Protein AF-A0A2K4JWC3-F1 (afdb_monomer_lite)

Secondary structure (DSSP, 8-state):
-------S-HHHHHHHHHHHHHHHHHGGG-EEEEE--TT--TT-EEE--S-SSGGGSSEEEEEEEEEEEE-S-SSTT---TT---TTS--SEEEEEEEEEES--

Radius of gyration: 22.37 Å; chains: 1; bounding box: 40×39×70 Å

Sequence (104 aa):
YRYPLLLGNEKRGDHLARQALERHRSDYELGEGESDQPRLRCGHLFGLTDHPREKCNDLWLLLSVSHDGRQPNVLEEAVTPDVKAADGFTQGYRNTFRVIPAQV

Foldseek 3Di:
DDDDDPCVDPPVVVVVVVVVVVVVVQVVAKDKDKDQDPPDDAQDKDADPDDPDVVNRAIKGWHDKDKDAADQPPDVPDDPPPPCDPVNCHGGIMMMTMITGPPD

Structure (mmCIF, N/CA/C/O backbone):
data_AF-A0A2K4JWC3-F1
#
_entry.id   AF-A0A2K4JWC3-F1
#
loop_
_atom_site.group_PDB
_atom_site.id
_atom_site.type_symbol
_atom_site.label_atom_id
_atom_site.label_alt_id
_atom_site.label_comp_id
_atom_site.label_asym_id
_atom_site.label_entity_id
_atom_site.label_seq_id
_atom_site.pdbx_PDB_ins_code
_atom_site.Cartn_x
_atom_site.Cartn_y
_atom_site.Cartn_z
_atom_site.occupancy
_atom_site.B_iso_or_equiv
_atom_site.auth_seq_id
_atom_site.auth_comp_id
_atom_site.auth_asym_id
_atom_site.auth_atom_id
_atom_site.pdbx_PDB_model_num
ATOM 1 N N . TYR A 1 1 ? 0.879 10.173 39.346 1.00 44.53 1 TYR A N 1
ATOM 2 C CA . TYR A 1 1 ? -0.195 10.897 40.055 1.00 44.53 1 TYR A CA 1
ATOM 3 C C . TYR A 1 1 ? -0.128 12.369 39.659 1.00 44.53 1 TYR A C 1
ATOM 5 O O . TYR A 1 1 ? 0.913 12.980 39.872 1.00 44.53 1 TYR A O 1
ATOM 13 N N . ARG A 1 2 ? -1.163 12.928 39.017 1.00 35.47 2 ARG A N 1
ATOM 14 C CA . ARG A 1 2 ? -1.304 14.377 38.778 1.00 35.47 2 ARG A CA 1
ATOM 15 C C . ARG A 1 2 ? -2.799 14.721 38.839 1.00 35.47 2 ARG A C 1
ATOM 17 O O . ARG A 1 2 ? -3.592 14.113 38.131 1.00 35.47 2 ARG A O 1
ATOM 24 N N . TYR A 1 3 ? -3.145 15.641 39.733 1.00 33.69 3 TYR A N 1
ATOM 25 C CA . TYR A 1 3 ? -4.489 16.097 40.114 1.00 33.69 3 TYR A CA 1
ATOM 26 C C . TYR A 1 3 ? -4.412 17.627 40.300 1.00 33.69 3 TYR A C 1
ATOM 28 O O . TYR A 1 3 ? -3.361 18.077 40.760 1.00 33.69 3 TYR A O 1
ATOM 36 N N . PRO A 1 4 ? -5.454 18.440 40.039 1.00 59.41 4 PRO A N 1
ATOM 37 C CA . PRO A 1 4 ? -6.577 18.278 39.119 1.00 59.41 4 PRO A CA 1
ATOM 38 C C . PRO A 1 4 ? -6.436 19.243 37.921 1.00 59.41 4 PRO A C 1
ATOM 40 O O . PRO A 1 4 ? -6.169 20.432 38.096 1.00 59.41 4 PRO A O 1
ATOM 43 N N . LEU A 1 5 ? -6.653 18.774 36.688 1.00 47.59 5 LEU A N 1
ATOM 44 C CA . LEU A 1 5 ? -7.002 19.718 35.627 1.00 47.59 5 LEU A CA 1
ATOM 45 C C . LEU A 1 5 ? -8.468 20.089 35.813 1.00 47.59 5 LEU A C 1
ATOM 47 O O . LEU A 1 5 ? -9.330 19.215 35.888 1.00 47.59 5 LEU A O 1
ATOM 51 N N . LEU A 1 6 ? -8.722 21.392 35.853 1.00 50.81 6 LEU A N 1
ATOM 52 C CA . LEU A 1 6 ? -10.035 22.009 35.749 1.00 50.81 6 LEU A CA 1
ATOM 53 C C . LEU A 1 6 ? -10.603 21.726 34.341 1.00 50.81 6 LEU A C 1
ATOM 55 O O . LEU A 1 6 ? -10.678 22.599 33.478 1.00 50.81 6 LEU A O 1
ATOM 59 N N . LEU A 1 7 ? -10.931 20.464 34.063 1.00 51.94 7 LEU A N 1
ATOM 60 C CA . LEU A 1 7 ? -11.633 20.042 32.861 1.00 51.94 7 LEU A CA 1
ATOM 61 C C . LEU A 1 7 ? -13.081 20.492 33.023 1.00 51.94 7 LEU A C 1
ATOM 63 O O . LEU A 1 7 ? -13.956 19.713 33.378 1.00 51.94 7 LEU A O 1
ATOM 67 N N . GLY A 1 8 ? -13.347 21.764 32.732 1.00 49.59 8 GLY A N 1
ATOM 68 C CA . GLY A 1 8 ? -14.701 22.313 32.633 1.00 49.59 8 GLY 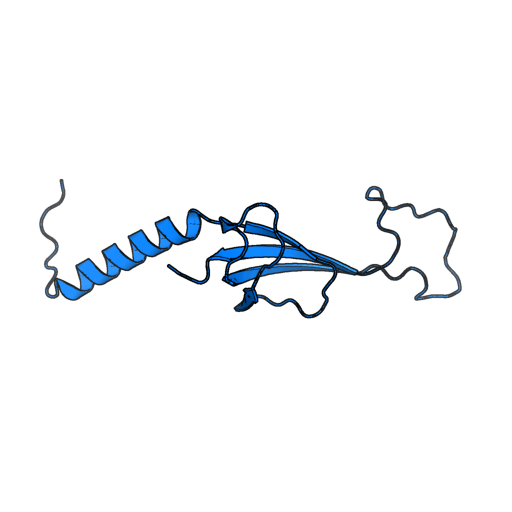A CA 1
ATOM 69 C C . GLY A 1 8 ? -15.537 21.704 31.498 1.00 49.59 8 GLY A C 1
ATOM 70 O O . GLY A 1 8 ? -16.444 22.361 31.015 1.00 49.59 8 GLY A O 1
ATOM 71 N N . ASN A 1 9 ? -15.201 20.505 31.013 1.00 58.44 9 ASN A N 1
ATOM 72 C CA . ASN A 1 9 ? -15.917 19.740 30.002 1.00 58.44 9 ASN A CA 1
ATOM 73 C C . ASN A 1 9 ? -15.374 18.296 29.995 1.00 58.44 9 ASN A C 1
ATOM 75 O O . ASN A 1 9 ? -14.484 17.994 29.200 1.00 58.44 9 ASN A O 1
ATOM 79 N N . GLU A 1 10 ? -15.910 17.400 30.834 1.00 59.41 10 GLU A N 1
ATOM 80 C CA . GLU A 1 10 ? -15.684 15.933 30.763 1.00 59.41 10 GLU A CA 1
ATOM 81 C C . GLU A 1 10 ? -15.696 15.425 29.313 1.00 59.41 10 GLU A C 1
ATOM 83 O O . GLU A 1 10 ? -14.789 14.724 28.871 1.00 59.41 10 GLU A O 1
ATOM 88 N N . LYS A 1 11 ? -16.649 15.931 28.519 1.00 62.03 11 LYS A N 1
ATOM 89 C CA . LYS A 1 11 ? -16.813 15.628 27.091 1.00 62.03 11 LYS A CA 1
ATOM 90 C C . LYS A 1 11 ? -15.549 15.853 26.250 1.00 62.03 11 LYS A C 1
ATOM 92 O O . LYS A 1 11 ? -15.328 15.127 25.287 1.00 62.03 11 LYS A O 1
ATOM 97 N N . ARG A 1 12 ? -14.721 16.855 26.577 1.00 60.94 12 ARG A N 1
ATOM 98 C CA . ARG A 1 12 ? -13.455 17.126 25.867 1.00 60.94 12 ARG A CA 1
ATOM 99 C C . ARG A 1 12 ? -12.340 16.175 26.300 1.00 60.94 12 ARG A C 1
ATOM 101 O O . ARG A 1 12 ? -11.551 15.777 25.450 1.00 60.94 12 ARG A O 1
ATOM 108 N N . GLY A 1 13 ? -12.286 15.809 27.582 1.00 63.59 13 GLY A N 1
ATOM 109 C CA . GLY A 1 13 ? -11.329 14.823 28.094 1.00 63.59 13 GLY A CA 1
ATOM 110 C C . GLY A 1 13 ? -11.559 13.445 27.476 1.00 63.59 13 GLY A C 1
ATOM 111 O O . GLY A 1 13 ? -10.623 12.847 26.949 1.00 63.59 13 GLY A O 1
ATOM 112 N N . ASP A 1 14 ? -12.821 13.014 27.425 1.00 66.44 14 ASP A N 1
ATOM 113 C CA . ASP A 1 14 ? -13.218 11.751 26.798 1.00 66.44 14 ASP A CA 1
ATOM 114 C C . ASP A 1 14 ? -12.927 11.730 25.299 1.00 66.44 14 ASP A C 1
ATOM 116 O O . ASP A 1 14 ? -12.454 10.725 24.773 1.00 66.44 14 ASP A O 1
ATOM 120 N N . HIS A 1 15 ? -13.170 12.839 24.596 1.00 69.00 15 HIS A N 1
ATOM 121 C CA . HIS A 1 15 ? -12.903 12.916 23.162 1.00 69.00 15 HIS A CA 1
ATOM 122 C C . HIS A 1 15 ? -11.403 12.822 22.852 1.00 69.00 15 HIS A C 1
ATOM 124 O O . HIS A 1 15 ? -11.009 12.107 21.935 1.00 69.00 15 HIS A O 1
ATOM 130 N N . LEU A 1 16 ? -10.554 13.481 23.648 1.00 70.12 16 LEU A N 1
ATOM 131 C CA . LEU A 1 16 ? -9.099 13.390 23.502 1.00 70.12 16 LEU A CA 1
ATOM 132 C C . LEU A 1 16 ? -8.570 11.996 23.863 1.00 70.12 16 LEU A C 1
ATOM 134 O O . LEU A 1 16 ? -7.699 11.481 23.165 1.00 70.12 16 LEU A O 1
ATOM 138 N N . ALA A 1 17 ? -9.108 11.369 24.915 1.00 70.25 17 ALA A N 1
ATOM 139 C CA . ALA A 1 17 ? -8.746 10.006 25.299 1.00 70.25 17 ALA A CA 1
ATOM 140 C C . ALA A 1 17 ? -9.167 8.981 24.233 1.00 70.25 17 ALA A C 1
ATOM 142 O O . ALA A 1 17 ? -8.378 8.100 23.892 1.00 70.25 17 ALA A O 1
ATOM 143 N N . ARG A 1 18 ? -10.365 9.129 23.649 1.00 69.25 18 ARG A N 1
ATOM 144 C CA . ARG A 1 18 ? -10.828 8.308 22.518 1.00 69.25 18 ARG A CA 1
ATOM 145 C C . ARG A 1 18 ? -9.960 8.500 21.287 1.00 69.25 18 ARG A C 1
ATOM 147 O O . ARG A 1 18 ? -9.476 7.513 20.757 1.00 69.25 18 ARG A O 1
ATOM 154 N N . GLN A 1 19 ? -9.666 9.740 20.902 1.00 70.00 19 GLN A N 1
ATOM 155 C CA . GLN A 1 19 ? -8.805 10.018 19.753 1.00 70.00 19 GLN A CA 1
ATOM 156 C C . GLN A 1 19 ? -7.383 9.462 19.946 1.00 70.00 19 GLN A C 1
ATOM 158 O O . GLN A 1 19 ? -6.757 9.003 18.993 1.00 70.00 19 GLN A O 1
ATOM 163 N N . ALA A 1 20 ? -6.853 9.487 21.174 1.00 67.00 20 ALA A N 1
ATOM 164 C CA . ALA A 1 20 ? -5.566 8.870 21.489 1.00 67.00 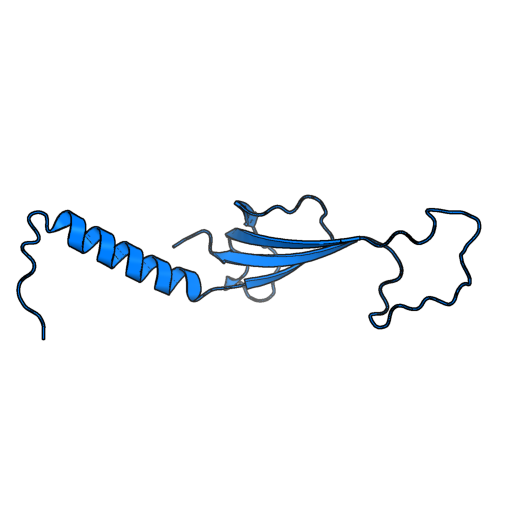20 ALA A CA 1
ATOM 165 C C . ALA A 1 20 ? -5.617 7.335 21.382 1.00 67.00 20 ALA A C 1
ATOM 167 O O . ALA A 1 20 ? -4.690 6.732 20.844 1.00 67.00 20 ALA A O 1
ATOM 168 N N . LEU A 1 21 ? -6.704 6.711 21.849 1.00 65.75 21 LEU A N 1
ATOM 169 C CA . LEU A 1 21 ? -6.910 5.265 21.756 1.00 65.75 21 LEU A CA 1
ATOM 170 C C . LEU A 1 21 ? -7.128 4.806 20.304 1.00 65.75 21 LEU A C 1
ATOM 172 O O . LEU A 1 21 ? -6.580 3.787 19.901 1.00 65.75 21 LEU A O 1
ATOM 176 N N . GLU A 1 22 ? -7.898 5.566 19.524 1.00 6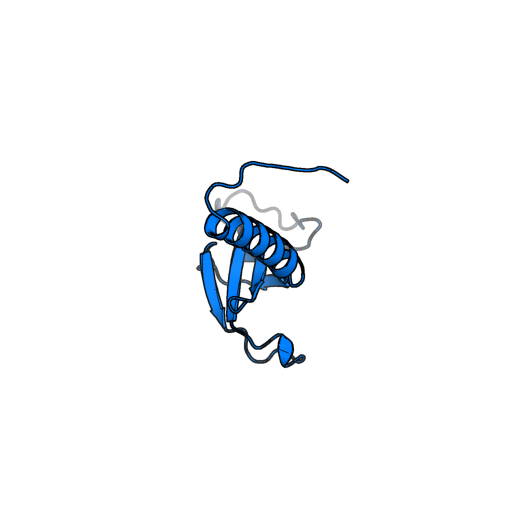4.81 22 GLU A N 1
ATOM 177 C CA . GLU A 1 22 ? -8.135 5.335 18.096 1.00 64.81 22 GLU A CA 1
ATOM 178 C C . GLU A 1 22 ? -6.828 5.433 17.307 1.00 64.81 22 GLU A C 1
ATOM 180 O O . GLU A 1 22 ? -6.516 4.507 16.570 1.00 64.81 22 GLU A O 1
ATOM 185 N N . ARG A 1 23 ? -5.994 6.462 17.543 1.00 62.84 23 ARG A N 1
ATOM 186 C CA . ARG A 1 23 ? -4.651 6.550 16.933 1.00 62.84 23 ARG A CA 1
ATOM 187 C C . ARG A 1 23 ? -3.789 5.330 17.256 1.00 62.84 23 ARG A C 1
ATOM 189 O O . ARG A 1 23 ? -3.211 4.741 16.355 1.00 62.84 23 ARG A O 1
ATOM 196 N N . HIS A 1 24 ? -3.756 4.915 18.522 1.00 61.25 24 HIS A N 1
ATOM 197 C CA . HIS A 1 24 ? -2.984 3.742 18.936 1.00 61.25 24 HIS A CA 1
ATOM 198 C C . HIS A 1 24 ? -3.529 2.427 18.341 1.00 61.25 24 HIS A C 1
ATOM 200 O O . HIS A 1 24 ? -2.779 1.466 18.185 1.00 61.25 24 HIS A O 1
ATOM 206 N N . ARG A 1 25 ? -4.831 2.341 18.035 1.00 60.62 25 ARG A N 1
ATOM 207 C CA . ARG A 1 25 ? -5.445 1.158 17.405 1.00 60.62 25 ARG A CA 1
ATOM 208 C C . ARG A 1 25 ? -5.276 1.142 15.888 1.00 60.62 25 ARG A C 1
ATOM 210 O O . ARG A 1 25 ? -5.016 0.076 15.347 1.00 60.62 25 ARG A O 1
ATOM 217 N N . SER A 1 26 ? -5.366 2.287 15.213 1.00 53.25 26 SER A N 1
ATOM 218 C CA . SER A 1 26 ? -5.112 2.376 13.769 1.00 53.25 26 SER A CA 1
ATOM 219 C C . SER A 1 26 ? -3.665 2.028 13.408 1.00 53.25 26 SER A C 1
ATOM 221 O O . SER A 1 26 ? -3.434 1.458 12.348 1.00 53.25 26 SER A O 1
ATOM 223 N N . ASP A 1 27 ? -2.708 2.282 14.306 1.00 57.28 27 ASP A N 1
ATOM 224 C CA . ASP A 1 27 ? -1.312 1.852 14.134 1.00 57.28 27 ASP A CA 1
ATOM 225 C C . ASP A 1 27 ? -1.126 0.320 14.229 1.00 57.28 27 ASP A C 1
ATOM 227 O O . ASP A 1 27 ? -0.079 -0.197 13.842 1.00 57.28 27 ASP A O 1
ATOM 231 N N . TYR A 1 28 ? -2.113 -0.427 14.743 1.00 57.34 28 TYR A N 1
ATOM 232 C CA . TYR A 1 28 ? -1.961 -1.858 15.039 1.00 57.34 28 TYR A CA 1
ATOM 233 C C . TYR A 1 28 ? -2.153 -2.783 13.829 1.00 57.34 28 TYR A C 1
ATOM 235 O O . TYR A 1 28 ? -1.722 -3.934 13.878 1.00 57.34 28 TYR A O 1
ATOM 243 N N . GLU A 1 29 ? -2.752 -2.301 12.738 1.00 69.31 29 GLU A N 1
ATOM 244 C CA . GLU A 1 29 ? -2.993 -3.093 11.525 1.00 69.31 29 GLU A CA 1
ATOM 245 C C . GLU A 1 29 ? -2.494 -2.352 10.278 1.00 69.31 29 GLU A C 1
ATOM 247 O O . GLU A 1 29 ? -3.236 -2.060 9.349 1.00 69.31 29 GLU A O 1
ATOM 252 N N . LEU A 1 30 ? -1.201 -2.027 10.245 1.00 80.69 30 LEU A N 1
ATOM 253 C CA . LEU A 1 30 ? -0.574 -1.531 9.021 1.00 80.69 30 LEU A CA 1
ATOM 254 C C . LEU A 1 30 ? -0.373 -2.689 8.030 1.00 80.69 30 LEU A C 1
ATOM 256 O O . LEU A 1 30 ? 0.318 -3.662 8.332 1.00 80.69 30 LEU A O 1
ATOM 260 N N . GLY A 1 31 ? -0.955 -2.569 6.839 1.00 85.44 31 GLY A N 1
ATOM 261 C CA . GLY A 1 31 ? -0.683 -3.439 5.700 1.00 85.44 31 GLY A CA 1
ATOM 262 C C . GLY A 1 31 ? 0.279 -2.776 4.716 1.00 85.44 31 GLY A C 1
ATOM 263 O O . GLY A 1 31 ? 0.201 -1.573 4.466 1.00 85.44 31 GLY A O 1
ATOM 264 N N . GLU A 1 32 ? 1.175 -3.561 4.129 1.00 88.56 32 GLU A N 1
ATOM 265 C CA . GLU A 1 32 ? 2.027 -3.144 3.012 1.00 88.56 32 GLU A CA 1
ATOM 266 C C . GLU A 1 32 ? 1.782 -4.078 1.824 1.00 88.56 32 GLU A C 1
ATOM 268 O O . GLU A 1 32 ? 1.503 -5.265 2.011 1.00 88.56 32 GLU A O 1
ATOM 273 N N . GLY A 1 33 ? 1.858 -3.548 0.605 1.00 88.44 33 GLY A N 1
ATOM 274 C CA . GLY A 1 33 ? 1.636 -4.325 -0.609 1.00 88.44 33 GLY A CA 1
ATOM 275 C C . GLY A 1 33 ? 2.284 -3.705 -1.839 1.00 88.44 33 GLY A C 1
ATOM 276 O O . GLY A 1 33 ? 2.691 -2.543 -1.834 1.00 88.44 33 GLY A O 1
ATOM 277 N N . GLU A 1 34 ? 2.366 -4.497 -2.902 1.00 89.50 34 GLU A N 1
ATOM 278 C CA . GLU A 1 34 ? 2.858 -4.070 -4.210 1.00 89.50 34 GLU A CA 1
ATOM 279 C C . GLU A 1 34 ? 1.735 -4.186 -5.242 1.00 89.50 34 GLU A C 1
ATOM 281 O O . GLU A 1 34 ? 0.908 -5.098 -5.175 1.00 89.50 34 GLU A O 1
ATOM 286 N N . SER A 1 35 ? 1.674 -3.256 -6.191 1.00 87.12 35 SER A N 1
ATOM 287 C CA . SER A 1 35 ? 0.720 -3.310 -7.299 1.00 87.12 35 SER A CA 1
ATOM 288 C C . SER A 1 35 ? 1.307 -2.683 -8.559 1.00 87.12 35 SER A C 1
ATOM 290 O O . SER A 1 35 ? 2.197 -1.844 -8.527 1.00 87.12 35 SER A O 1
ATOM 292 N N . ASP A 1 36 ? 0.798 -3.086 -9.709 1.00 87.31 36 ASP A N 1
ATOM 293 C CA . ASP A 1 36 ? 1.077 -2.508 -11.019 1.00 87.31 36 ASP A CA 1
ATOM 294 C C . ASP A 1 36 ? -0.002 -1.501 -11.452 1.00 87.31 36 ASP A C 1
ATOM 296 O O . ASP A 1 36 ? 0.032 -0.998 -12.572 1.00 87.31 36 ASP A O 1
ATOM 300 N N . GLN A 1 37 ? -0.953 -1.160 -10.574 1.00 85.75 37 GLN A N 1
ATOM 301 C CA . GLN A 1 37 ? -2.088 -0.308 -10.918 1.00 85.75 37 GLN A CA 1
ATOM 302 C C . GLN A 1 37 ? -1.730 1.190 -10.844 1.00 85.75 37 GLN A C 1
ATOM 304 O O . GLN A 1 37 ? -1.635 1.748 -9.746 1.00 85.75 37 GLN A O 1
ATOM 309 N N . PRO A 1 38 ? -1.645 1.922 -11.975 1.00 82.94 38 PRO A N 1
ATOM 310 C CA . PRO A 1 38 ? -1.203 3.321 -11.999 1.00 82.94 38 PRO A CA 1
ATOM 311 C C . PRO A 1 38 ? -2.203 4.325 -11.428 1.00 82.94 38 PRO A C 1
ATOM 313 O O . PRO A 1 38 ? -1.896 5.504 -11.266 1.00 82.94 38 PRO A O 1
ATOM 316 N N . ARG A 1 39 ? -3.426 3.874 -11.143 1.00 84.81 39 ARG A N 1
ATOM 317 C CA . ARG A 1 39 ? -4.515 4.721 -10.646 1.00 84.81 39 ARG A CA 1
ATOM 318 C C . ARG A 1 39 ? -4.597 4.786 -9.121 1.00 84.81 39 ARG A C 1
ATOM 320 O O . ARG A 1 39 ? -5.416 5.553 -8.620 1.00 84.81 39 ARG A O 1
ATOM 327 N N . LEU A 1 40 ? -3.784 4.013 -8.397 1.00 84.75 40 LEU A N 1
ATOM 328 C CA . LEU A 1 40 ? -3.762 4.048 -6.934 1.00 84.75 40 LEU A CA 1
ATOM 329 C C . LEU A 1 40 ? -3.277 5.411 -6.435 1.00 84.75 40 LEU A C 1
ATOM 331 O O . LEU A 1 40 ? -2.280 5.943 -6.914 1.00 84.75 40 LEU A O 1
ATOM 335 N N . ARG A 1 41 ? -4.006 5.982 -5.474 1.00 84.75 41 ARG A N 1
ATOM 336 C CA . ARG A 1 41 ? -3.704 7.275 -4.848 1.00 84.75 41 ARG A CA 1
ATOM 337 C C . ARG A 1 41 ? -3.953 7.185 -3.347 1.00 84.75 41 ARG A C 1
ATOM 339 O O . ARG A 1 41 ? -4.817 6.426 -2.910 1.00 84.75 41 ARG A O 1
ATOM 346 N N . CYS A 1 42 ? -3.216 7.968 -2.563 1.00 83.88 42 CYS A N 1
ATOM 347 C CA . CYS A 1 42 ? -3.481 8.095 -1.132 1.00 83.88 42 CYS A CA 1
ATOM 348 C C . CYS A 1 42 ? -4.898 8.646 -0.880 1.00 83.88 42 CYS A C 1
ATOM 350 O O . CYS A 1 42 ? -5.444 9.398 -1.688 1.00 83.88 42 CYS A O 1
ATOM 352 N N . GLY A 1 43 ? -5.513 8.223 0.225 1.00 83.75 43 GLY A N 1
ATOM 353 C CA . GLY A 1 43 ? -6.906 8.522 0.564 1.00 83.75 43 GLY A CA 1
ATOM 354 C C . GLY A 1 43 ? -7.941 7.691 -0.202 1.00 83.75 43 GLY A C 1
ATOM 355 O O . GLY A 1 43 ? -9.138 7.891 -0.010 1.00 83.75 43 GLY A O 1
ATOM 356 N N . HIS A 1 44 ? -7.513 6.768 -1.068 1.00 87.50 44 HIS A N 1
ATOM 357 C CA . HIS A 1 44 ? -8.418 5.865 -1.769 1.00 87.50 44 HIS A CA 1
ATOM 358 C C . HIS A 1 44 ? -8.760 4.642 -0.913 1.00 87.50 44 HIS A C 1
ATOM 360 O O . HIS A 1 44 ? -7.909 4.111 -0.202 1.00 87.50 44 HIS A O 1
ATOM 366 N N . LEU A 1 45 ? -10.008 4.190 -1.017 1.00 87.88 45 LEU A N 1
ATOM 367 C CA . LEU A 1 45 ? -10.499 2.967 -0.395 1.00 87.88 45 LEU A CA 1
ATOM 368 C C . LEU A 1 45 ? -10.624 1.888 -1.465 1.00 87.88 45 LEU A C 1
ATOM 370 O O . LEU A 1 45 ? -11.272 2.121 -2.484 1.00 87.88 45 LEU A O 1
ATOM 374 N N . PHE A 1 46 ? -10.047 0.716 -1.224 1.00 87.00 46 PHE A N 1
ATOM 375 C CA . PHE A 1 46 ? -10.230 -0.447 -2.089 1.00 87.00 46 PHE A CA 1
ATOM 376 C C . PHE A 1 46 ? -10.525 -1.689 -1.254 1.00 87.00 46 PHE A C 1
ATOM 378 O O . PHE A 1 46 ? -10.029 -1.835 -0.139 1.00 87.00 46 PHE A O 1
ATOM 385 N N . GLY A 1 47 ? -11.361 -2.574 -1.790 1.00 88.25 47 GLY A N 1
ATOM 386 C CA . GLY A 1 47 ? -11.581 -3.890 -1.202 1.00 88.25 47 GLY A CA 1
ATOM 387 C C . GLY A 1 47 ? -10.498 -4.844 -1.683 1.00 88.25 47 GLY A C 1
ATOM 388 O O . GLY A 1 47 ? -10.287 -4.955 -2.892 1.00 88.25 47 GLY A O 1
ATOM 389 N N . LEU A 1 48 ? -9.821 -5.520 -0.756 1.00 86.94 48 LEU A N 1
ATOM 390 C CA . LEU A 1 48 ? -8.979 -6.658 -1.104 1.00 86.94 48 LEU A CA 1
ATOM 391 C C . LEU A 1 48 ? -9.859 -7.911 -1.148 1.00 86.94 48 LEU A C 1
ATOM 393 O O . LEU A 1 48 ? -10.664 -8.149 -0.252 1.00 86.94 48 LEU A O 1
ATOM 397 N N . THR A 1 49 ? -9.720 -8.706 -2.201 1.00 86.44 49 THR A N 1
ATOM 398 C CA . THR A 1 49 ? -10.436 -9.975 -2.374 1.00 86.44 49 THR A CA 1
ATOM 399 C C . THR A 1 49 ? -9.451 -11.059 -2.788 1.00 86.44 49 THR A C 1
ATOM 401 O O . THR A 1 49 ? -8.434 -10.744 -3.399 1.00 86.44 49 THR A O 1
ATOM 404 N N . ASP A 1 50 ? -9.782 -12.322 -2.514 1.00 85.81 50 ASP A N 1
ATOM 405 C CA . ASP A 1 50 ? -8.999 -13.501 -2.926 1.00 85.81 50 ASP A CA 1
ATOM 406 C C . ASP A 1 50 ? -7.630 -13.664 -2.230 1.00 85.81 50 ASP A C 1
ATOM 408 O O . ASP A 1 50 ? -6.758 -14.411 -2.668 1.00 85.81 50 ASP A O 1
ATOM 412 N N . HIS A 1 51 ? -7.423 -12.998 -1.091 1.00 85.12 51 HIS A N 1
ATOM 413 C CA . HIS A 1 51 ? -6.261 -13.247 -0.249 1.00 85.12 51 HIS A CA 1
ATOM 414 C C . HIS A 1 51 ? -6.450 -14.559 0.548 1.00 85.12 51 HIS A C 1
ATOM 416 O O . HIS A 1 51 ? -7.512 -14.745 1.156 1.00 85.12 51 HIS A O 1
ATOM 422 N N . PRO A 1 52 ? -5.429 -15.444 0.649 1.00 87.56 52 PRO A N 1
ATOM 423 C CA . PRO A 1 52 ? -5.525 -16.734 1.356 1.00 87.56 52 PRO A CA 1
ATOM 424 C C . PRO A 1 52 ? -5.938 -16.617 2.827 1.00 87.56 52 PRO A C 1
ATOM 426 O O . PRO A 1 52 ? -6.461 -17.550 3.431 1.00 87.56 52 PRO A O 1
ATOM 429 N N . ARG A 1 53 ? -5.664 -15.456 3.425 1.00 84.69 53 ARG A N 1
ATOM 430 C CA . ARG A 1 53 ? -6.096 -15.106 4.775 1.00 84.69 53 ARG A CA 1
ATOM 431 C C . ARG A 1 53 ? -7.372 -14.281 4.685 1.00 84.69 53 ARG A C 1
ATOM 433 O O . ARG A 1 53 ? -7.296 -13.108 4.337 1.00 84.69 53 ARG A O 1
ATOM 440 N N . GLU A 1 54 ? -8.499 -14.864 5.090 1.00 83.75 54 GLU A N 1
ATOM 441 C CA . GLU A 1 54 ? -9.818 -14.210 5.027 1.00 83.75 54 GLU A CA 1
ATOM 442 C C . GLU A 1 54 ? -9.872 -12.864 5.751 1.00 83.75 54 GLU A C 1
ATOM 444 O O . GLU A 1 54 ? -10.503 -11.939 5.264 1.00 83.75 54 GLU A O 1
ATOM 449 N N . LYS A 1 55 ? -9.141 -12.708 6.863 1.00 80.00 55 LYS A N 1
ATOM 450 C CA . LYS A 1 55 ? -9.054 -11.428 7.589 1.00 80.00 55 LYS A CA 1
ATOM 451 C C . LYS A 1 55 ? -8.468 -10.281 6.759 1.00 80.00 55 LYS A C 1
ATOM 453 O O . LYS A 1 55 ? -8.644 -9.132 7.123 1.00 80.00 55 LYS A O 1
ATOM 458 N N . CYS A 1 56 ? -7.721 -10.589 5.701 1.00 81.44 56 CYS A N 1
ATOM 459 C CA . CYS A 1 56 ? -7.171 -9.576 4.809 1.00 81.44 56 CYS A CA 1
ATOM 460 C C . CYS A 1 56 ? -8.167 -9.170 3.718 1.00 81.44 56 CYS A C 1
ATOM 462 O O . CYS A 1 56 ? -7.979 -8.119 3.113 1.00 81.44 56 CYS A O 1
ATOM 464 N N . ASN A 1 57 ? -9.209 -9.973 3.475 1.00 85.75 57 ASN A N 1
ATOM 465 C CA . ASN A 1 57 ? -10.252 -9.689 2.491 1.00 85.75 57 ASN A CA 1
ATOM 466 C C . ASN A 1 57 ? -11.254 -8.663 3.040 1.00 85.75 57 ASN A C 1
ATOM 468 O O . ASN A 1 57 ? -12.430 -8.966 3.233 1.00 85.75 57 ASN A O 1
ATOM 472 N N . ASP A 1 58 ? -10.758 -7.468 3.339 1.00 87.06 58 ASP A N 1
ATOM 473 C CA . ASP A 1 58 ? -11.518 -6.359 3.909 1.00 87.06 58 ASP A CA 1
ATOM 474 C C . ASP A 1 58 ? -11.286 -5.073 3.097 1.00 87.06 58 ASP A C 1
ATOM 476 O O . ASP A 1 58 ? -10.576 -5.055 2.082 1.00 87.06 58 ASP A O 1
ATOM 480 N N . LEU A 1 59 ? -11.922 -3.987 3.519 1.00 89.69 59 LEU A N 1
ATOM 481 C CA . LEU A 1 59 ? -11.761 -2.659 2.965 1.00 89.69 59 LEU A CA 1
ATOM 482 C C . LEU A 1 59 ? -10.516 -1.987 3.553 1.00 89.69 59 LEU A C 1
ATOM 484 O O . LEU A 1 59 ? -10.398 -1.799 4.764 1.00 89.69 59 LEU A O 1
ATOM 488 N N . TRP A 1 60 ? -9.620 -1.556 2.673 1.00 89.75 60 TRP A N 1
ATOM 489 C CA . TRP A 1 60 ? -8.348 -0.940 3.025 1.00 89.75 60 TRP A CA 1
ATOM 490 C C . TRP A 1 60 ? -8.298 0.515 2.567 1.00 89.75 60 TRP A C 1
ATOM 492 O O . TRP A 1 60 ? -8.670 0.843 1.438 1.00 89.75 60 TRP A O 1
ATOM 502 N N . LEU A 1 61 ? -7.807 1.394 3.440 1.00 89.56 61 LEU A N 1
ATOM 503 C CA . LEU A 1 61 ? -7.530 2.797 3.148 1.00 89.56 61 LEU A CA 1
ATOM 504 C C . LEU A 1 61 ? -6.054 2.975 2.797 1.00 89.56 61 LEU A C 1
ATOM 506 O O . LEU A 1 61 ? -5.185 2.710 3.624 1.00 89.56 61 LEU A O 1
ATOM 510 N N . LEU A 1 62 ? -5.770 3.488 1.600 1.00 90.25 62 LEU A N 1
ATOM 511 C CA . LEU A 1 62 ? -4.415 3.835 1.174 1.00 90.25 62 LEU A CA 1
ATOM 512 C C . LEU A 1 62 ? -3.885 5.057 1.926 1.00 90.25 62 LEU A C 1
ATOM 514 O O . LEU A 1 62 ? -4.376 6.172 1.747 1.00 90.25 62 LEU A O 1
ATOM 518 N N . LEU A 1 63 ? -2.817 4.864 2.695 1.00 88.50 63 LEU A N 1
ATOM 519 C CA . LEU A 1 63 ? -2.100 5.936 3.385 1.00 88.50 63 LEU A CA 1
ATOM 520 C C . LEU A 1 63 ? -1.046 6.585 2.487 1.00 88.50 63 LEU A C 1
ATOM 522 O O . LEU A 1 63 ? -0.963 7.808 2.393 1.00 88.50 63 LEU A O 1
ATOM 526 N N . SER A 1 64 ? -0.251 5.767 1.801 1.00 88.19 64 SER A N 1
ATOM 527 C CA . SER A 1 64 ? 0.836 6.230 0.935 1.00 88.19 64 SER A CA 1
ATOM 528 C C . SER A 1 64 ? 1.043 5.275 -0.231 1.00 88.19 64 SER A C 1
ATOM 530 O O . SER A 1 64 ? 0.912 4.066 -0.052 1.00 88.19 64 SER A O 1
ATOM 532 N N . VAL A 1 65 ? 1.412 5.817 -1.393 1.00 90.25 65 VAL A N 1
ATOM 533 C CA . VAL A 1 65 ? 1.796 5.048 -2.583 1.00 90.25 65 VAL A CA 1
ATOM 534 C C . VAL A 1 65 ? 3.078 5.633 -3.156 1.00 90.25 65 VAL A C 1
ATOM 536 O O . VAL A 1 65 ? 3.159 6.844 -3.362 1.00 90.25 65 VAL A O 1
ATOM 539 N N . SER A 1 66 ? 4.052 4.775 -3.431 1.00 90.62 66 SER A N 1
ATOM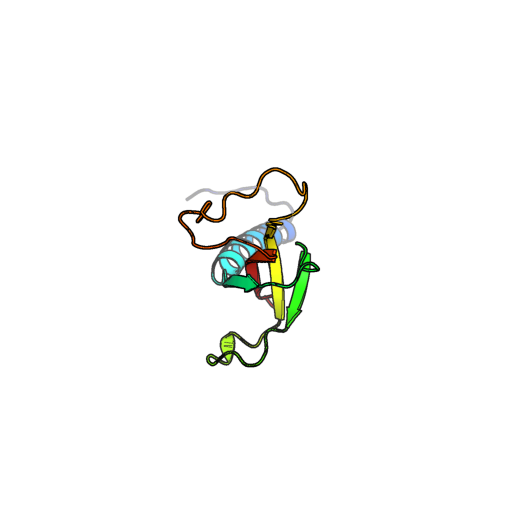 540 C CA . SER A 1 66 ? 5.286 5.110 -4.137 1.00 90.62 66 SER A CA 1
ATOM 541 C C . SER A 1 66 ? 5.232 4.488 -5.523 1.00 90.62 66 SER A C 1
ATOM 543 O O . SER A 1 66 ? 5.004 3.288 -5.648 1.00 90.62 66 SER A O 1
ATOM 545 N N . HIS A 1 67 ? 5.411 5.300 -6.561 1.00 89.12 67 HIS A N 1
ATOM 546 C CA . HIS A 1 67 ? 5.293 4.883 -7.955 1.00 89.12 67 HIS A CA 1
ATOM 547 C C . HIS A 1 67 ? 6.669 4.811 -8.622 1.00 89.12 67 HIS A C 1
ATOM 549 O O . HIS A 1 67 ? 7.388 5.807 -8.643 1.00 89.12 67 HIS A O 1
ATOM 555 N N . ASP A 1 68 ? 6.984 3.675 -9.236 1.00 87.50 68 ASP A N 1
ATOM 556 C CA . ASP A 1 68 ? 8.209 3.443 -9.995 1.00 87.50 68 ASP A CA 1
ATOM 557 C C . ASP A 1 68 ? 7.863 3.101 -11.449 1.00 87.50 68 ASP A C 1
ATOM 559 O O . ASP A 1 68 ? 7.316 2.038 -11.747 1.00 87.50 68 ASP A O 1
ATOM 563 N N . GLY A 1 69 ? 8.196 4.000 -12.377 1.00 84.56 69 GLY A N 1
ATOM 564 C CA . GLY A 1 69 ? 8.037 3.792 -13.817 1.00 84.56 69 GLY A CA 1
ATOM 565 C C . GLY A 1 69 ? 9.385 3.810 -14.532 1.00 84.56 69 GLY A C 1
ATOM 566 O O . GLY A 1 69 ? 10.169 4.736 -14.338 1.00 84.56 69 GLY A O 1
ATOM 567 N N . ARG A 1 70 ? 9.657 2.808 -15.375 1.00 81.44 70 ARG A N 1
ATOM 568 C CA . ARG A 1 70 ? 10.846 2.755 -16.241 1.00 81.44 70 ARG A CA 1
ATOM 569 C C . ARG A 1 70 ? 10.428 2.545 -17.695 1.00 81.44 70 ARG A C 1
ATOM 571 O O . ARG A 1 70 ? 9.690 1.614 -18.014 1.00 81.44 70 ARG A O 1
ATOM 578 N N . GLN A 1 71 ? 10.910 3.407 -18.586 1.00 77.62 71 GLN A N 1
ATOM 579 C CA . GLN A 1 71 ? 10.656 3.327 -20.026 1.00 77.62 71 GLN A CA 1
ATOM 580 C C . GLN A 1 71 ? 11.998 3.246 -20.770 1.00 77.62 71 GLN A C 1
ATOM 582 O O . GLN A 1 71 ? 12.737 4.227 -20.760 1.00 77.62 71 GLN A O 1
ATOM 587 N N . PRO A 1 72 ? 12.330 2.107 -21.403 1.00 67.62 72 PRO A N 1
ATOM 588 C CA . PRO A 1 72 ? 13.656 1.895 -21.985 1.00 67.62 72 PRO A CA 1
ATOM 589 C C . PRO A 1 72 ? 13.908 2.663 -23.292 1.00 67.62 72 PRO A C 1
ATOM 591 O O . PRO A 1 72 ? 15.055 2.969 -23.585 1.00 67.62 72 PRO A O 1
ATOM 594 N N . ASN A 1 73 ? 12.872 3.031 -24.055 1.00 63.59 73 ASN A N 1
ATOM 595 C CA . ASN A 1 73 ? 13.033 3.556 -25.421 1.00 63.59 73 ASN A CA 1
ATOM 596 C C . ASN A 1 73 ? 12.461 4.972 -25.599 1.00 63.59 73 ASN A C 1
ATOM 598 O O . ASN A 1 73 ? 11.620 5.194 -26.465 1.00 63.59 73 ASN A O 1
ATOM 602 N N . VAL A 1 74 ? 12.875 5.939 -24.777 1.00 60.19 74 VAL A N 1
ATOM 603 C CA . VAL A 1 74 ? 12.455 7.347 -24.967 1.00 60.19 74 VAL A CA 1
ATOM 604 C C . VAL A 1 74 ? 13.371 8.103 -25.947 1.00 60.19 74 VAL A C 1
ATOM 606 O O . VAL A 1 74 ? 12.947 9.095 -26.530 1.00 60.19 74 VAL A O 1
ATOM 609 N N . LEU A 1 75 ? 14.588 7.611 -26.204 1.00 57.28 75 LEU A N 1
ATOM 610 C CA . LEU A 1 75 ? 15.455 8.087 -27.286 1.00 57.28 75 LEU A CA 1
ATOM 611 C C . LEU A 1 75 ? 16.036 6.888 -28.046 1.00 57.28 75 LEU A C 1
ATOM 613 O O . LEU A 1 75 ? 16.737 6.067 -27.460 1.00 57.28 75 LEU A O 1
ATOM 617 N N . GLU A 1 76 ? 15.761 6.809 -29.347 1.00 53.50 76 GLU A N 1
ATOM 618 C CA . GLU A 1 76 ? 16.156 5.719 -30.258 1.00 53.50 76 GLU A CA 1
ATOM 619 C C . GLU A 1 76 ? 17.684 5.537 -30.434 1.00 53.50 76 GLU A C 1
ATOM 621 O O . GLU A 1 76 ? 18.109 4.612 -31.119 1.00 53.50 76 GLU A O 1
ATOM 626 N N . GLU A 1 77 ? 18.531 6.360 -29.800 1.00 51.38 77 GLU A N 1
ATOM 627 C CA . GLU A 1 77 ? 19.986 6.391 -30.048 1.00 51.38 77 GLU A CA 1
ATOM 628 C C . GLU A 1 77 ? 20.878 5.855 -28.908 1.00 51.38 77 GLU A C 1
ATOM 630 O O . GLU A 1 77 ? 22.094 5.790 -29.080 1.00 51.38 77 GLU A O 1
ATOM 635 N N . ALA A 1 78 ? 20.337 5.454 -27.748 1.00 51.06 78 ALA A N 1
ATOM 636 C CA . ALA A 1 78 ? 21.167 5.222 -26.551 1.00 51.06 78 ALA A CA 1
ATOM 637 C C . ALA A 1 78 ? 20.952 3.892 -25.808 1.00 51.06 78 ALA A C 1
ATOM 639 O O . ALA A 1 78 ? 21.218 3.821 -24.608 1.00 51.06 78 ALA A O 1
ATOM 640 N N . VAL A 1 79 ? 20.505 2.821 -26.471 1.00 48.25 79 VAL A N 1
ATOM 641 C CA . VAL A 1 79 ? 20.386 1.513 -25.801 1.00 48.25 79 VAL A CA 1
ATOM 642 C C . VAL A 1 79 ? 21.515 0.586 -26.228 1.00 48.25 79 VAL A C 1
ATOM 644 O O . VAL A 1 79 ? 21.419 -0.163 -27.198 1.00 48.25 79 VAL A O 1
ATOM 647 N N . THR A 1 80 ? 22.587 0.591 -25.438 1.00 53.06 80 THR A N 1
ATOM 648 C CA . THR A 1 80 ? 23.354 -0.634 -25.226 1.00 53.06 80 THR A CA 1
ATOM 649 C C . THR A 1 80 ? 22.455 -1.609 -24.447 1.00 53.06 80 THR A C 1
ATOM 651 O O . THR A 1 80 ? 21.851 -1.219 -23.446 1.00 53.06 80 THR A O 1
ATOM 654 N N . PRO A 1 81 ? 22.315 -2.873 -24.879 1.00 54.50 81 PRO A N 1
ATOM 655 C CA . PRO A 1 81 ? 21.318 -3.822 -24.359 1.00 54.50 81 PRO A CA 1
ATOM 656 C C . PRO A 1 81 ? 21.556 -4.302 -22.911 1.00 54.50 81 PRO A C 1
ATOM 658 O O . PRO A 1 81 ? 20.930 -5.267 -22.480 1.00 54.50 81 PRO A O 1
ATOM 661 N N . ASP A 1 82 ? 22.454 -3.662 -22.156 1.00 53.22 82 ASP A N 1
ATOM 662 C CA . ASP A 1 82 ? 23.050 -4.234 -20.943 1.00 53.22 82 ASP A CA 1
ATOM 663 C C . ASP A 1 82 ? 22.922 -3.354 -19.688 1.00 53.22 82 ASP A C 1
ATOM 665 O O . ASP A 1 82 ? 23.607 -3.574 -18.691 1.00 53.22 82 ASP A O 1
ATOM 669 N N . VAL A 1 83 ? 22.009 -2.375 -19.675 1.00 57.62 83 VAL A N 1
ATOM 670 C CA . VAL A 1 83 ? 21.649 -1.680 -18.424 1.00 57.62 83 VAL A CA 1
ATOM 671 C C . VAL A 1 83 ? 20.680 -2.558 -17.627 1.00 57.62 83 VAL A C 1
ATOM 673 O O . VAL A 1 83 ? 19.490 -2.274 -17.488 1.00 57.62 83 VAL A O 1
ATOM 676 N N . LYS A 1 84 ? 21.189 -3.677 -17.107 1.00 57.03 84 LYS A N 1
ATOM 677 C CA . LYS A 1 84 ? 20.501 -4.439 -16.065 1.00 57.03 84 LYS A CA 1
ATOM 678 C C . LYS A 1 84 ? 20.584 -3.624 -14.787 1.00 57.03 84 LYS A C 1
ATOM 680 O O . LYS A 1 84 ? 21.626 -3.566 -14.139 1.00 57.03 84 LYS A O 1
ATOM 685 N N . ALA A 1 85 ? 19.489 -2.965 -14.430 1.00 60.75 85 ALA A N 1
ATOM 686 C CA . ALA A 1 85 ? 19.374 -2.404 -13.098 1.00 60.75 85 ALA A CA 1
ATOM 687 C C . ALA A 1 85 ? 19.582 -3.521 -12.059 1.00 60.75 85 ALA A C 1
ATOM 689 O O . ALA A 1 85 ? 19.193 -4.667 -12.294 1.00 60.75 85 ALA A O 1
ATOM 690 N N . ALA A 1 86 ? 20.213 -3.201 -10.926 1.00 66.81 86 ALA A N 1
ATOM 691 C CA . ALA A 1 86 ? 20.567 -4.188 -9.900 1.00 66.81 86 ALA A CA 1
ATOM 692 C C . ALA A 1 86 ? 19.350 -4.970 -9.360 1.00 66.81 86 ALA A C 1
ATOM 694 O O . ALA A 1 86 ? 19.494 -6.087 -8.874 1.00 66.81 86 ALA A O 1
ATOM 695 N N . ASP A 1 87 ? 18.156 -4.389 -9.484 1.00 70.19 87 ASP A N 1
ATOM 696 C CA . ASP A 1 87 ? 16.857 -4.943 -9.103 1.00 70.19 87 ASP A CA 1
ATOM 697 C C . ASP A 1 87 ? 16.130 -5.681 -10.247 1.00 70.19 87 ASP A C 1
ATOM 699 O O . ASP A 1 87 ? 14.984 -6.090 -10.083 1.00 70.19 87 ASP A O 1
ATOM 703 N N . GLY A 1 88 ? 16.754 -5.828 -11.421 1.00 72.81 88 GLY A N 1
ATOM 704 C CA . GLY A 1 88 ? 16.185 -6.512 -12.589 1.00 72.81 88 GLY A CA 1
ATOM 705 C C . GLY A 1 88 ? 15.016 -5.784 -13.265 1.00 72.81 88 GLY A C 1
ATOM 706 O O . GLY A 1 88 ? 14.484 -6.277 -14.258 1.00 72.81 88 GLY A O 1
ATOM 707 N N . PHE A 1 89 ? 14.615 -4.609 -12.773 1.00 74.25 89 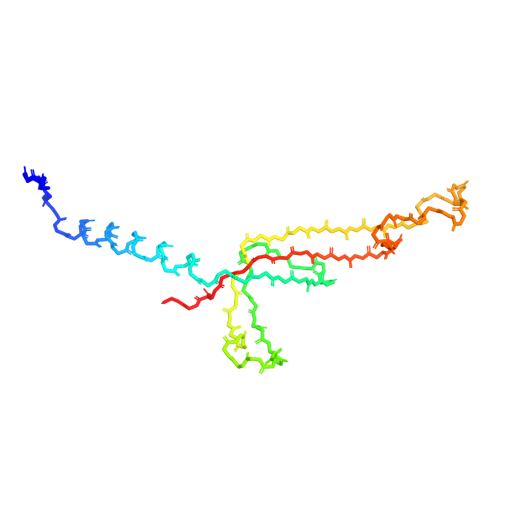PHE A N 1
ATOM 708 C CA . PHE A 1 89 ? 13.476 -3.861 -13.302 1.00 74.25 89 PHE A CA 1
ATOM 709 C C . PHE A 1 89 ? 13.909 -3.006 -14.498 1.00 74.25 89 PHE A C 1
ATOM 711 O O . PHE A 1 89 ? 14.406 -1.897 -14.352 1.00 74.25 89 PHE A O 1
ATOM 718 N N . THR A 1 90 ? 13.784 -3.514 -15.714 1.00 71.75 90 THR A N 1
ATOM 719 C CA . THR A 1 90 ? 14.276 -2.809 -16.914 1.00 71.75 90 THR A CA 1
ATOM 720 C C . THR A 1 90 ? 13.205 -1.948 -17.580 1.00 71.75 90 THR A C 1
ATOM 722 O O . THR A 1 90 ? 13.519 -0.923 -18.183 1.00 71.75 90 THR A O 1
ATOM 725 N N . GLN A 1 91 ? 11.935 -2.331 -17.449 1.00 78.88 91 GLN A N 1
ATOM 726 C CA . GLN A 1 91 ? 10.805 -1.671 -18.095 1.00 78.88 91 GLN A CA 1
ATOM 727 C C . GLN A 1 91 ? 9.509 -1.923 -17.323 1.00 78.88 91 GLN A C 1
ATOM 729 O O . GLN A 1 91 ? 9.307 -3.005 -16.777 1.00 78.88 91 GLN A O 1
ATOM 734 N N . GLY A 1 92 ? 8.601 -0.948 -17.356 1.00 85.31 92 GLY A N 1
ATOM 735 C CA . GLY A 1 92 ? 7.226 -1.091 -16.889 1.00 85.31 92 GLY A CA 1
ATOM 736 C C . GLY A 1 92 ? 6.865 -0.092 -15.801 1.00 85.31 92 GLY A C 1
ATOM 737 O O . GLY A 1 92 ? 7.526 0.931 -15.620 1.00 85.31 92 GLY A O 1
ATOM 738 N N . TYR A 1 93 ? 5.791 -0.400 -15.085 1.00 87.94 93 TYR A N 1
ATOM 739 C CA . TYR A 1 93 ? 5.304 0.373 -13.955 1.00 87.94 93 TYR A CA 1
ATOM 740 C C . TYR A 1 93 ? 5.048 -0.574 -12.783 1.00 87.94 93 TYR A C 1
ATOM 742 O O . TYR A 1 93 ? 4.459 -1.637 -12.964 1.00 87.94 93 TYR A O 1
ATOM 750 N N . ARG A 1 94 ? 5.475 -0.173 -11.591 1.00 90.19 94 ARG A N 1
ATOM 751 C CA . ARG A 1 94 ? 5.140 -0.824 -10.326 1.00 90.19 94 ARG A CA 1
ATOM 752 C C . ARG A 1 94 ? 4.923 0.237 -9.262 1.00 90.19 94 ARG A C 1
ATOM 754 O O . ARG A 1 94 ? 5.381 1.372 -9.386 1.00 90.19 94 ARG A O 1
ATOM 761 N N . ASN A 1 95 ? 4.234 -0.126 -8.203 1.00 90.12 95 ASN A N 1
ATOM 762 C CA . ASN A 1 95 ? 4.083 0.700 -7.032 1.00 90.12 95 ASN A CA 1
ATOM 763 C C . ASN A 1 95 ? 4.124 -0.145 -5.764 1.00 90.12 95 ASN A C 1
ATOM 765 O O . ASN A 1 95 ? 3.822 -1.336 -5.765 1.00 90.12 95 ASN A O 1
ATOM 769 N N . THR A 1 96 ? 4.523 0.510 -4.685 1.00 92.19 96 THR A N 1
ATOM 770 C CA . THR A 1 96 ? 4.433 -0.014 -3.325 1.00 92.19 96 THR A CA 1
ATOM 771 C C . THR A 1 96 ? 3.471 0.877 -2.560 1.00 92.19 96 THR A C 1
ATOM 773 O O . THR A 1 96 ? 3.485 2.102 -2.718 1.00 92.19 96 THR A O 1
ATOM 776 N N . PHE A 1 97 ? 2.594 0.287 -1.759 1.00 91.44 97 PHE A N 1
ATOM 777 C CA . PHE A 1 97 ? 1.588 1.029 -1.016 1.00 91.44 97 PHE A CA 1
ATOM 778 C C . PHE A 1 97 ? 1.484 0.569 0.433 1.00 91.44 97 PHE A C 1
ATOM 780 O O . PHE A 1 97 ? 1.795 -0.569 0.779 1.00 91.44 97 PHE A O 1
ATOM 787 N N . ARG A 1 98 ? 1.020 1.488 1.282 1.00 90.94 98 ARG A N 1
ATOM 788 C CA . ARG A 1 98 ? 0.711 1.238 2.692 1.00 90.94 98 ARG A CA 1
ATOM 789 C C . ARG A 1 98 ? -0.748 1.513 2.957 1.00 90.94 98 ARG A C 1
ATOM 791 O O . ARG A 1 98 ? -1.284 2.509 2.462 1.00 90.94 98 ARG A O 1
ATOM 798 N N . VAL A 1 99 ? -1.362 0.655 3.753 1.00 90.75 99 VAL A N 1
ATOM 799 C CA . VAL A 1 99 ? -2.793 0.670 4.028 1.00 90.75 99 VAL A CA 1
ATOM 800 C C . VAL A 1 99 ? -3.095 0.430 5.495 1.00 90.75 99 VAL A C 1
ATOM 802 O O . VAL A 1 99 ? -2.299 -0.166 6.212 1.00 90.75 99 VAL A O 1
ATOM 805 N N . ILE A 1 100 ? -4.274 0.871 5.912 1.00 88.81 100 ILE A N 1
ATOM 806 C CA . ILE A 1 100 ? -4.895 0.502 7.188 1.00 88.81 100 ILE A CA 1
ATOM 807 C C . ILE A 1 100 ? -6.322 0.000 6.937 1.00 88.81 100 ILE A C 1
ATOM 809 O O . ILE A 1 100 ? -6.905 0.364 5.908 1.00 88.81 100 ILE A O 1
ATOM 813 N N . PRO A 1 101 ? -6.902 -0.803 7.842 1.00 86.44 101 PRO A N 1
ATOM 814 C CA . PRO A 1 101 ? -8.304 -1.174 7.776 1.00 86.44 101 PRO A CA 1
ATOM 815 C C . PRO A 1 101 ? -9.172 0.080 7.761 1.00 86.44 101 PRO A C 1
ATOM 817 O O . PRO A 1 101 ? -8.954 1.022 8.525 1.00 86.44 101 PRO A O 1
ATOM 820 N N . ALA A 1 102 ? -10.160 0.104 6.875 1.00 79.44 102 ALA A N 1
ATOM 821 C CA . ALA A 1 102 ? -11.093 1.218 6.772 1.00 79.44 102 ALA A CA 1
ATOM 822 C C . ALA A 1 102 ? -12.175 1.195 7.865 1.00 79.44 102 ALA A C 1
ATOM 824 O O . ALA A 1 102 ? -12.827 2.213 8.095 1.00 79.44 102 ALA A O 1
ATOM 825 N N . GLN A 1 103 ? -12.381 0.049 8.521 1.00 66.69 103 GLN A N 1
ATOM 826 C CA . GLN A 1 103 ? -13.297 -0.104 9.650 1.00 66.69 103 GLN A CA 1
ATOM 827 C C . GLN A 1 103 ? -12.499 -0.126 10.962 1.00 66.69 103 GLN A C 1
ATOM 829 O O . GLN A 1 103 ? -11.654 -0.995 11.160 1.00 66.69 103 GLN A O 1
ATOM 834 N N . VAL A 1 104 ? -12.777 0.840 11.845 1.00 55.47 104 VAL A N 1
ATOM 835 C CA . VAL A 1 104 ? -12.316 0.904 13.247 1.00 55.47 104 VAL A CA 1
ATOM 836 C C . VAL A 1 104 ? -13.533 0.885 14.161 1.00 55.47 104 VAL A C 1
ATOM 838 O O . VAL A 1 104 ? -14.534 1.544 13.796 1.00 55.47 104 VAL A O 1
#

pLDDT: mean 73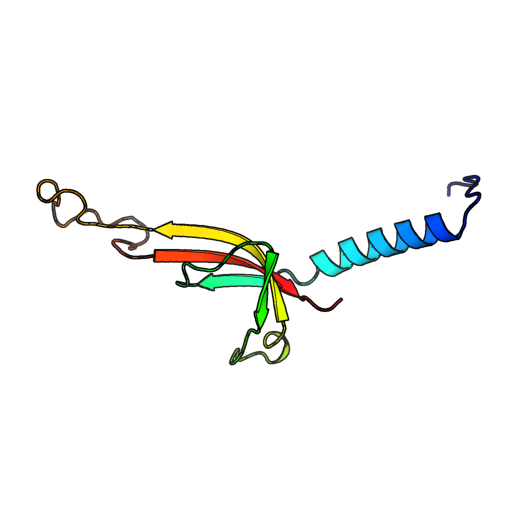.57, std 15.02, range [33.69, 92.19]